Protein AF-A0A193KZN6-F1 (afdb_monomer)

Solvent-accessible surface area (backbone atoms only — not comparable to full-atom values): 6652 Å² total; per-residue (Å²): 97,66,53,65,53,47,50,48,44,73,76,63,31,66,70,51,51,50,50,50,23,65,74,68,75,42,57,58,69,81,52,48,64,76,62,58,48,80,46,82,52,98,52,44,43,60,82,51,45,66,56,88,72,44,44,78,43,85,93,48,59,80,21,39,59,48,78,40,70,53,61,87,88,51,54,43,56,41,72,67,40,40,47,51,48,51,51,51,44,49,38,48,50,26,51,58,25,18,33,42,47,39,62,62,50,51,51,54,48,51,58,54,52,62,76,74,109

pLDDT: mean 80.3, std 9.77, range [46.03, 93.06]

Mean predicted aligned error: 7.33 Å

Foldseek 3Di:
DCPLVVLCCCQANPVNQVVVCVVVVHDCLRVFGDQKDWQAAPAFVVVVDDCPQKDAAPPQDTDRTDIQGFDPVADSSDNVSSLVRSLSRQCVSQVNRRIPRSNVVSVVVVVVVVVVD

Sequence (117 aa):
MALFEGILKTTVDPGFVAEIARITDIDPVLAAQPRELHLVADRHVKDLIQSDGLEEIPDAGASAGGVFRANPALDLRDAADRQEQVDDWLRQLGLDAGLTGMENMVERYRARAQSRT

Radius of gyration: 14.73 Å; Cα contacts (8 Å, |Δi|>4): 141; chains: 1; bounding box: 39×29×34 Å

Structure (mmCIF, N/CA/C/O backbone):
data_AF-A0A193KZN6-F1
#
_entry.id   AF-A0A193KZN6-F1
#
loop_
_atom_site.group_PDB
_atom_site.id
_atom_site.type_symbol
_atom_site.label_atom_id
_atom_site.label_alt_id
_atom_site.label_comp_id
_atom_site.label_asym_id
_atom_site.label_entity_id
_atom_site.label_seq_id
_atom_site.pdbx_PDB_ins_code
_atom_site.Cartn_x
_atom_site.Cartn_y
_atom_site.Cartn_z
_atom_site.occupancy
_atom_site.B_iso_or_equiv
_atom_site.auth_seq_id
_atom_site.auth_comp_id
_atom_site.auth_asym_id
_atom_site.auth_atom_id
_atom_site.pdbx_PDB_model_num
ATOM 1 N N . MET A 1 1 ? -6.131 0.720 -14.148 1.00 52.00 1 MET A N 1
ATOM 2 C CA . MET A 1 1 ? -6.399 1.046 -12.736 1.00 52.00 1 MET A CA 1
ATOM 3 C C . MET A 1 1 ? -6.746 -0.175 -11.875 1.00 52.00 1 MET A C 1
ATOM 5 O O . MET A 1 1 ? -6.943 -0.003 -10.685 1.00 52.00 1 MET A O 1
ATOM 9 N N . ALA A 1 2 ? -6.787 -1.410 -12.399 1.00 67.19 2 ALA A N 1
ATOM 10 C CA . ALA A 1 2 ? -7.454 -2.514 -11.694 1.00 67.19 2 ALA A CA 1
ATOM 11 C C . ALA A 1 2 ? -6.748 -3.024 -10.418 1.00 67.19 2 ALA A C 1
ATOM 13 O O . ALA A 1 2 ? -7.426 -3.259 -9.424 1.00 67.19 2 ALA A O 1
ATOM 14 N N . LEU A 1 3 ? -5.416 -3.191 -10.417 1.00 70.06 3 LEU A N 1
ATOM 15 C CA . LEU A 1 3 ? -4.716 -3.787 -9.268 1.00 70.06 3 LEU A CA 1
ATOM 16 C C . LEU A 1 3 ? -4.562 -2.803 -8.101 1.00 70.06 3 LEU A C 1
ATOM 18 O O . LEU A 1 3 ? -4.944 -3.117 -6.982 1.00 70.06 3 LEU A O 1
ATOM 22 N N . PHE A 1 4 ? -4.046 -1.603 -8.372 1.00 68.38 4 PHE A N 1
ATOM 23 C CA . PHE A 1 4 ? -3.799 -0.578 -7.354 1.00 68.38 4 PHE A CA 1
ATOM 24 C C . PHE A 1 4 ? -5.089 -0.140 -6.643 1.00 68.38 4 PHE A C 1
ATOM 26 O O . PHE A 1 4 ? -5.166 -0.183 -5.417 1.00 68.38 4 PHE A O 1
ATOM 33 N N . GLU A 1 5 ? -6.138 0.197 -7.406 1.00 68.44 5 GLU A N 1
ATOM 34 C CA . GLU A 1 5 ? -7.447 0.514 -6.821 1.00 68.44 5 GLU A CA 1
ATOM 35 C C . GLU A 1 5 ? -8.073 -0.707 -6.139 1.00 68.44 5 GLU A C 1
ATOM 37 O O . GLU A 1 5 ? -8.736 -0.553 -5.121 1.00 68.44 5 GLU A O 1
ATOM 42 N N . GLY A 1 6 ? -7.860 -1.917 -6.669 1.00 70.06 6 GLY A N 1
ATOM 43 C CA . GLY A 1 6 ? -8.349 -3.160 -6.072 1.00 70.06 6 GLY A CA 1
ATOM 44 C C . GLY A 1 6 ? -7.748 -3.433 -4.693 1.00 70.06 6 GLY A C 1
ATOM 45 O O . GLY A 1 6 ? -8.491 -3.734 -3.760 1.00 70.06 6 GLY A O 1
ATOM 46 N N . ILE A 1 7 ? -6.429 -3.271 -4.546 1.00 72.69 7 ILE A N 1
ATOM 47 C CA . ILE A 1 7 ? -5.739 -3.388 -3.255 1.00 72.69 7 ILE A CA 1
ATOM 48 C C . ILE A 1 7 ? -6.313 -2.345 -2.296 1.00 72.69 7 ILE A C 1
ATOM 50 O O . ILE A 1 7 ? -6.909 -2.721 -1.296 1.00 72.69 7 ILE A O 1
ATOM 54 N N . LEU A 1 8 ? -6.272 -1.058 -2.654 1.00 68.94 8 LEU A N 1
ATOM 55 C CA . LEU A 1 8 ? -6.764 0.026 -1.793 1.00 68.94 8 LEU A CA 1
ATOM 56 C C . LEU A 1 8 ? -8.231 -0.151 -1.386 1.00 68.94 8 LEU A C 1
ATOM 58 O O . LEU A 1 8 ? -8.588 0.009 -0.219 1.00 68.94 8 LEU A O 1
ATOM 62 N N . LYS A 1 9 ? -9.093 -0.531 -2.330 1.00 71.50 9 LYS A N 1
ATOM 63 C CA . LYS A 1 9 ? -10.514 -0.741 -2.059 1.00 71.50 9 LYS A CA 1
ATOM 64 C C . LYS A 1 9 ? -10.763 -1.914 -1.115 1.00 71.50 9 LYS A C 1
ATOM 66 O O . LYS A 1 9 ? -11.700 -1.866 -0.332 1.00 71.50 9 LYS A O 1
ATOM 71 N N . THR A 1 10 ? -9.964 -2.971 -1.187 1.00 69.69 10 THR A N 1
ATOM 72 C CA . THR A 1 10 ? -10.192 -4.170 -0.367 1.00 69.69 10 THR A CA 1
ATOM 73 C C . THR A 1 10 ? -9.519 -4.105 0.997 1.00 69.69 10 THR A C 1
ATOM 75 O O . THR A 1 10 ? -9.977 -4.764 1.927 1.00 69.69 10 THR A O 1
ATOM 78 N N . THR A 1 11 ? -8.459 -3.309 1.144 1.00 70.38 11 THR A N 1
ATOM 79 C CA . THR A 1 11 ? -7.676 -3.273 2.382 1.00 70.38 11 THR A CA 1
ATOM 80 C C . THR A 1 11 ? -8.058 -2.140 3.326 1.00 70.38 11 THR A C 1
ATOM 82 O O . THR A 1 11 ? -7.825 -2.289 4.527 1.00 70.38 11 THR A O 1
ATOM 85 N N . VAL A 1 12 ? -8.589 -1.015 2.822 1.00 72.75 12 VAL A N 1
ATOM 86 C CA . VAL A 1 12 ? -8.759 0.222 3.619 1.00 72.75 12 VAL A CA 1
ATOM 87 C C . VAL A 1 12 ? -10.016 1.050 3.320 1.00 72.75 12 VAL A C 1
ATOM 89 O O . VAL A 1 12 ? -10.322 1.945 4.103 1.00 72.75 12 VAL A O 1
ATOM 92 N N . ASP A 1 13 ? -10.776 0.777 2.251 1.00 75.50 13 ASP A N 1
ATOM 93 C CA . ASP A 1 13 ? -12.014 1.527 1.970 1.00 75.50 13 ASP A CA 1
ATOM 94 C C . ASP A 1 13 ? -13.056 1.337 3.092 1.00 75.50 13 ASP A C 1
ATOM 96 O O . ASP A 1 13 ? -13.470 0.201 3.348 1.00 75.50 13 ASP A O 1
ATOM 100 N N . PRO A 1 14 ? -13.528 2.415 3.751 1.00 72.56 14 PRO A N 1
ATOM 101 C CA . PRO A 1 14 ? -14.439 2.293 4.887 1.00 72.56 14 PRO A CA 1
ATOM 102 C C . PRO A 1 14 ? -15.763 1.602 4.547 1.00 72.56 14 PRO A C 1
ATOM 104 O O . PRO A 1 14 ? -16.295 0.875 5.382 1.00 72.56 14 PRO A O 1
ATOM 107 N N . GLY A 1 15 ? -16.291 1.797 3.332 1.00 72.81 15 GLY A N 1
ATOM 108 C CA . GLY A 1 15 ? -17.533 1.165 2.889 1.00 72.81 15 GLY A CA 1
ATOM 109 C C . GLY A 1 15 ? -17.372 -0.341 2.690 1.00 72.81 15 GLY A C 1
ATOM 110 O O . GLY A 1 15 ? -18.208 -1.118 3.145 1.00 72.81 15 GLY A O 1
ATOM 111 N N . PHE A 1 16 ? -16.273 -0.765 2.067 1.00 71.12 16 PHE A N 1
ATOM 112 C CA . PHE A 1 16 ? -15.938 -2.177 1.902 1.00 71.12 16 PHE A CA 1
ATOM 113 C C . PHE A 1 16 ? -15.633 -2.857 3.241 1.00 71.12 16 PHE A C 1
ATOM 115 O O . PHE A 1 16 ? -16.176 -3.926 3.516 1.00 71.12 16 PHE A O 1
ATOM 122 N N . VAL A 1 17 ? -14.818 -2.234 4.099 1.00 72.88 17 VAL A N 1
ATOM 123 C CA . VAL A 1 17 ? -14.489 -2.775 5.428 1.00 72.88 17 VAL A CA 1
ATOM 124 C C . VAL A 1 17 ? -15.746 -2.910 6.290 1.00 72.88 17 VAL A C 1
ATOM 126 O O . VAL A 1 17 ? -15.941 -3.955 6.910 1.00 72.88 17 VAL A O 1
ATOM 129 N N . ALA A 1 18 ? -16.629 -1.904 6.292 1.00 74.81 18 ALA A N 1
ATOM 130 C CA . ALA A 1 18 ? -17.894 -1.963 7.023 1.00 74.81 18 ALA A CA 1
ATOM 131 C C . ALA A 1 18 ? -18.819 -3.072 6.502 1.00 74.81 18 ALA A C 1
ATOM 133 O O . ALA A 1 18 ? -19.467 -3.760 7.290 1.00 74.81 18 ALA A O 1
ATOM 134 N N . GLU A 1 19 ? -18.868 -3.281 5.187 1.00 73.12 19 GLU A N 1
ATOM 135 C CA . GLU A 1 19 ? -19.716 -4.313 4.595 1.00 73.12 19 GLU A CA 1
ATOM 136 C C . GLU A 1 19 ? -19.190 -5.728 4.874 1.00 73.12 19 GLU A C 1
ATOM 138 O O . GLU A 1 19 ? -19.972 -6.618 5.210 1.00 73.12 19 GLU A O 1
ATOM 143 N N . ILE A 1 20 ? -17.870 -5.939 4.816 1.00 69.50 20 ILE A N 1
ATOM 144 C CA . ILE A 1 20 ? -17.258 -7.207 5.231 1.00 69.50 20 ILE A CA 1
ATOM 145 C C . ILE A 1 20 ? -17.525 -7.460 6.713 1.00 69.50 20 ILE A C 1
ATOM 147 O O . ILE A 1 20 ? -17.992 -8.545 7.043 1.00 69.50 20 ILE A O 1
ATOM 151 N N . ALA A 1 21 ? -17.319 -6.465 7.579 1.00 72.88 21 ALA A N 1
ATOM 152 C CA . ALA A 1 21 ? -17.611 -6.565 9.008 1.00 72.88 21 ALA A CA 1
ATOM 153 C C . ALA A 1 21 ? -19.064 -6.954 9.292 1.00 72.88 21 ALA A C 1
ATOM 155 O O . ALA A 1 21 ? -19.335 -7.816 10.123 1.00 72.88 21 ALA A O 1
ATOM 156 N N . ARG A 1 22 ? -20.008 -6.354 8.559 1.00 79.56 22 ARG A N 1
ATOM 157 C CA . ARG A 1 22 ? -21.437 -6.663 8.659 1.00 79.56 22 ARG A CA 1
ATOM 158 C C . ARG A 1 22 ? -21.744 -8.103 8.249 1.00 79.5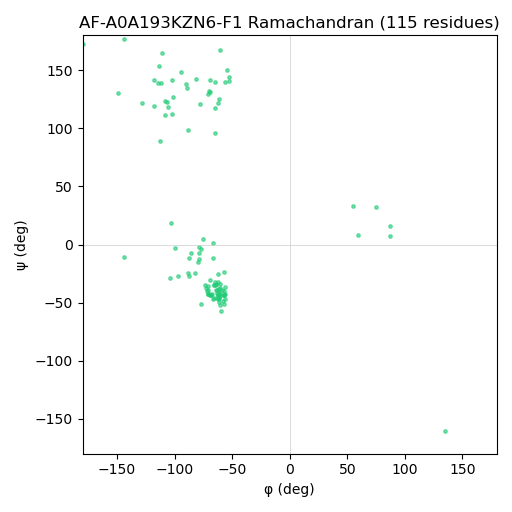6 22 ARG A C 1
ATOM 160 O O . ARG A 1 22 ? -22.588 -8.741 8.869 1.00 79.56 22 ARG A O 1
ATOM 167 N N . ILE A 1 23 ? -21.114 -8.599 7.183 1.00 73.00 23 ILE A N 1
ATOM 168 C CA . ILE A 1 23 ? -21.336 -9.961 6.674 1.00 73.00 23 ILE A CA 1
ATOM 169 C C . ILE A 1 23 ? -20.695 -11.005 7.592 1.00 73.00 23 ILE A C 1
ATOM 171 O O . ILE A 1 23 ? -21.259 -12.083 7.775 1.00 73.00 23 ILE A O 1
ATOM 175 N N . THR A 1 24 ? -19.521 -10.708 8.146 1.00 73.81 24 THR A N 1
ATOM 176 C CA . THR A 1 24 ? -18.776 -11.634 9.005 1.00 73.81 24 THR A CA 1
ATOM 177 C C . THR A 1 24 ? -19.169 -11.546 10.478 1.00 73.81 24 THR A C 1
ATOM 179 O O . THR A 1 24 ? -18.784 -12.434 11.231 1.00 73.81 24 THR A O 1
ATOM 182 N N . ASP A 1 25 ? -19.941 -10.526 10.873 1.00 75.44 25 ASP A N 1
ATOM 183 C CA . ASP A 1 25 ? -20.262 -10.177 12.268 1.00 75.44 25 ASP A CA 1
ATOM 184 C C . ASP A 1 25 ? -19.000 -9.970 13.130 1.00 75.44 25 ASP A C 1
ATOM 186 O O . ASP A 1 25 ? -18.948 -10.293 14.316 1.00 75.44 25 ASP A O 1
ATOM 190 N N . ILE A 1 26 ? -17.935 -9.457 12.504 1.00 72.88 26 ILE A N 1
ATOM 191 C CA . ILE A 1 26 ? -16.646 -9.187 13.143 1.00 72.88 26 ILE A CA 1
ATOM 192 C C . ILE A 1 26 ? -16.368 -7.690 13.067 1.00 72.88 26 ILE A C 1
ATOM 194 O O . ILE A 1 26 ? -16.220 -7.130 11.982 1.00 72.88 26 ILE A O 1
ATOM 198 N N . ASP A 1 27 ? -16.234 -7.053 14.230 1.00 69.19 27 ASP A N 1
ATOM 199 C CA . ASP A 1 27 ? -15.776 -5.667 14.324 1.00 69.19 27 ASP A CA 1
ATOM 200 C C . ASP A 1 27 ? -14.340 -5.551 13.755 1.00 69.19 27 ASP A C 1
ATOM 202 O O . ASP A 1 27 ? -13.443 -6.266 14.216 1.00 69.19 27 ASP A O 1
ATOM 206 N N . PRO A 1 28 ? -14.071 -4.658 12.781 1.00 62.78 28 PRO A N 1
ATOM 207 C CA . PRO A 1 28 ? -12.728 -4.406 12.251 1.00 62.78 28 PRO A CA 1
ATOM 208 C C . PRO A 1 28 ? -11.704 -3.991 13.313 1.00 62.78 28 PRO A C 1
ATOM 210 O O . PRO A 1 28 ? -10.505 -4.177 13.122 1.00 62.78 28 PRO A O 1
ATOM 213 N N . VAL A 1 29 ? -12.149 -3.441 14.446 1.00 66.25 29 VAL A N 1
ATOM 214 C CA . VAL A 1 29 ? -11.290 -3.156 15.606 1.00 66.25 29 VAL A CA 1
ATOM 215 C C . VAL A 1 29 ? -10.819 -4.454 16.276 1.00 66.25 29 VAL A C 1
ATOM 217 O O . VAL A 1 29 ? -9.716 -4.516 16.827 1.00 66.25 29 VAL A O 1
ATOM 220 N N . LEU A 1 30 ? -11.632 -5.511 16.214 1.00 64.56 30 LEU A N 1
ATOM 221 C CA . LEU A 1 30 ? -11.334 -6.835 16.764 1.00 64.56 30 LEU A CA 1
ATOM 222 C C . LEU A 1 30 ? -10.571 -7.727 15.772 1.00 64.56 30 LEU A C 1
ATOM 224 O O . LEU A 1 30 ? -9.795 -8.580 16.207 1.00 64.56 30 LEU A O 1
ATOM 228 N N . ALA A 1 31 ? -10.729 -7.507 14.463 1.00 64.81 31 ALA A N 1
ATOM 229 C CA . ALA A 1 31 ? -9.957 -8.166 13.408 1.00 64.81 3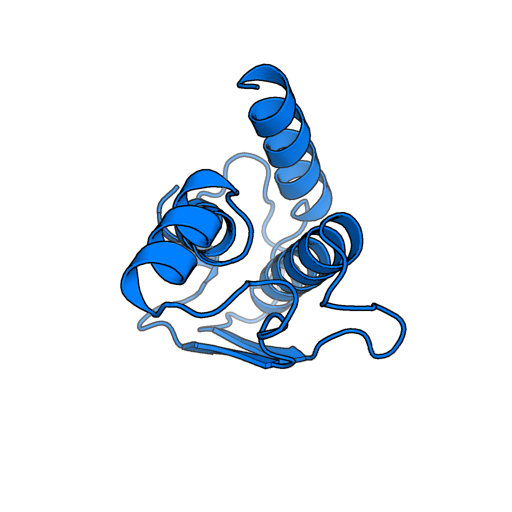1 ALA A CA 1
ATOM 230 C C . ALA A 1 31 ? -9.046 -7.175 12.678 1.00 64.81 31 ALA A C 1
ATOM 232 O O . ALA A 1 31 ? -9.405 -6.595 11.655 1.00 64.81 31 ALA A O 1
ATOM 233 N N . ALA A 1 32 ? -7.836 -7.023 13.217 1.00 68.06 32 ALA A N 1
ATOM 234 C CA . ALA A 1 32 ? -6.787 -6.217 12.610 1.00 68.06 32 ALA A CA 1
ATOM 235 C C . ALA A 1 32 ? -6.503 -6.643 11.158 1.00 68.06 32 ALA A C 1
ATOM 237 O O . ALA A 1 32 ? -6.617 -7.820 10.801 1.00 68.06 32 ALA A O 1
ATOM 238 N N . GLN A 1 33 ? -6.067 -5.681 10.341 1.00 73.19 33 GLN A N 1
ATOM 239 C CA . GLN A 1 33 ? -5.550 -5.953 8.999 1.00 73.19 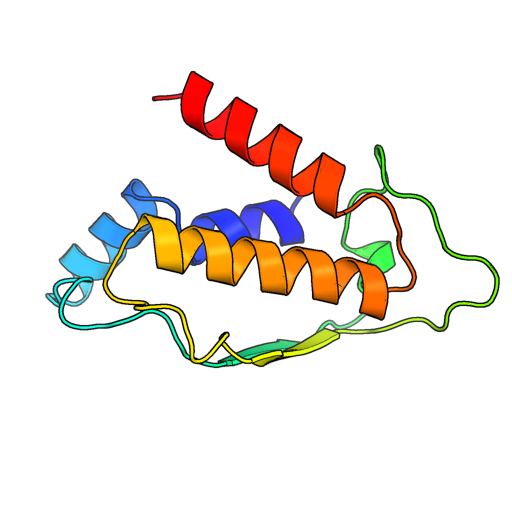33 GLN A CA 1
ATOM 240 C C . GLN A 1 33 ? -4.444 -7.030 9.065 1.00 73.19 33 GLN A C 1
ATOM 242 O O . GLN A 1 33 ? -3.690 -7.071 10.046 1.00 73.19 33 GLN A O 1
ATOM 247 N N . PRO A 1 34 ? -4.330 -7.923 8.063 1.00 77.81 34 PRO A N 1
ATOM 248 C CA . PRO A 1 34 ? -3.278 -8.933 8.041 1.00 77.81 34 PRO A CA 1
ATOM 249 C C . PRO A 1 34 ? -1.890 -8.308 8.209 1.00 77.81 34 PRO A C 1
ATOM 251 O O . PRO A 1 34 ? -1.587 -7.269 7.633 1.00 77.81 34 PRO A O 1
ATOM 254 N N . ARG A 1 35 ? -1.014 -8.975 8.971 1.00 85.69 35 ARG A N 1
ATOM 255 C CA . ARG A 1 35 ? 0.379 -8.524 9.156 1.00 85.69 35 ARG A CA 1
ATOM 256 C C . ARG A 1 35 ? 1.273 -8.830 7.956 1.00 85.69 35 ARG A C 1
ATOM 258 O O . ARG A 1 35 ? 2.453 -8.497 7.976 1.00 85.69 35 ARG A O 1
ATOM 265 N N . GLU A 1 36 ? 0.747 -9.518 6.952 1.00 86.56 36 GLU A N 1
ATOM 266 C CA . GLU A 1 36 ? 1.491 -9.901 5.764 1.00 86.56 36 GLU A CA 1
ATOM 267 C C . GLU A 1 36 ? 0.540 -9.963 4.565 1.00 86.56 36 GLU A C 1
ATOM 269 O O . GLU A 1 36 ? -0.524 -10.581 4.645 1.00 86.56 36 GLU A O 1
ATOM 274 N N . LEU A 1 37 ? 0.922 -9.326 3.461 1.00 86.50 37 LEU A N 1
ATOM 275 C CA . LEU A 1 37 ? 0.242 -9.410 2.174 1.00 86.50 37 LEU A CA 1
ATOM 276 C C . LEU A 1 37 ? 1.089 -10.254 1.227 1.00 86.50 37 LEU A C 1
ATOM 278 O O . LEU A 1 37 ? 2.246 -9.936 0.960 1.00 86.50 37 LEU A O 1
ATOM 282 N N . HIS A 1 38 ? 0.498 -11.322 0.700 1.00 88.62 38 HIS A N 1
ATOM 283 C CA . HIS A 1 38 ? 1.101 -12.149 -0.342 1.00 88.62 38 HIS A CA 1
ATOM 284 C C . HIS A 1 38 ? 0.449 -11.781 -1.662 1.00 88.62 38 HIS A C 1
ATOM 286 O O . HIS A 1 38 ? -0.735 -12.047 -1.866 1.00 88.62 38 HIS A O 1
ATOM 292 N N . LEU A 1 39 ? 1.218 -11.168 -2.553 1.00 85.25 39 LEU A N 1
ATOM 293 C CA . LEU A 1 39 ? 0.763 -10.838 -3.893 1.00 85.25 39 LEU A CA 1
ATOM 294 C C . LEU A 1 39 ? 1.469 -11.751 -4.885 1.00 85.25 39 LEU A C 1
ATOM 296 O O . LEU A 1 39 ? 2.695 -11.781 -4.942 1.00 85.25 39 LEU A O 1
ATOM 300 N N . VAL A 1 40 ? 0.683 -12.477 -5.673 1.00 86.31 40 VAL A N 1
ATOM 301 C CA . VAL A 1 40 ? 1.171 -13.337 -6.750 1.00 86.31 40 VAL A CA 1
ATOM 302 C C . VAL A 1 40 ? 0.398 -12.980 -8.009 1.00 86.31 40 VAL A C 1
ATOM 304 O O . VAL A 1 40 ? -0.831 -13.050 -8.023 1.00 86.31 40 VAL A O 1
ATOM 307 N N . ALA A 1 41 ? 1.118 -12.581 -9.049 1.00 84.31 41 ALA A N 1
ATOM 308 C CA . ALA A 1 41 ? 0.570 -12.238 -10.348 1.00 84.31 41 ALA A CA 1
ATOM 309 C C . ALA A 1 41 ? 1.023 -13.226 -11.431 1.00 84.31 41 ALA A C 1
ATOM 311 O O . ALA A 1 41 ? 2.085 -13.839 -11.344 1.00 84.31 41 ALA A O 1
ATOM 312 N N . ASP A 1 42 ? 0.207 -13.362 -12.474 1.00 85.06 42 ASP A N 1
ATOM 313 C CA . ASP A 1 42 ? 0.478 -14.184 -13.660 1.00 85.06 42 ASP A CA 1
ATOM 314 C C . ASP A 1 42 ? 1.433 -13.508 -14.661 1.00 85.06 42 ASP A C 1
ATOM 316 O O . ASP A 1 42 ? 1.942 -14.152 -15.578 1.00 85.06 42 ASP A O 1
ATOM 320 N N . ARG A 1 43 ? 1.683 -12.209 -14.477 1.00 85.69 43 ARG A N 1
ATOM 321 C CA . ARG A 1 43 ? 2.599 -11.381 -15.263 1.00 85.69 43 ARG A CA 1
ATOM 322 C C . ARG A 1 43 ? 3.299 -10.354 -14.380 1.00 85.69 43 ARG A C 1
ATOM 324 O O . ARG A 1 43 ? 3.012 -10.253 -13.187 1.00 85.69 43 ARG A O 1
ATOM 331 N N . HIS A 1 44 ? 4.213 -9.580 -14.959 1.00 87.94 44 HIS A N 1
ATOM 332 C CA . HIS A 1 44 ? 4.943 -8.585 -14.190 1.00 87.94 44 HIS A CA 1
ATOM 333 C C . HIS A 1 44 ? 4.010 -7.495 -13.658 1.00 87.94 44 HIS A C 1
ATOM 335 O O . HIS A 1 44 ? 3.110 -7.015 -14.345 1.00 87.94 44 HIS A O 1
ATOM 341 N N . VAL A 1 45 ? 4.248 -7.083 -12.416 1.00 85.38 45 VAL A N 1
ATOM 342 C CA . VAL A 1 45 ? 3.480 -6.052 -11.715 1.00 85.38 45 VAL A CA 1
ATOM 343 C C . VAL A 1 45 ? 3.474 -4.744 -12.505 1.00 85.38 45 VAL A C 1
ATOM 345 O O . VAL A 1 45 ? 2.435 -4.091 -12.588 1.00 85.38 45 VAL A O 1
ATOM 348 N N . LYS A 1 46 ? 4.581 -4.397 -13.171 1.00 84.19 46 LYS A N 1
ATOM 349 C CA . LYS A 1 46 ? 4.639 -3.213 -14.038 1.00 84.19 46 LYS A CA 1
ATOM 350 C C . LYS A 1 46 ? 3.680 -3.258 -15.233 1.00 84.19 46 LYS A C 1
ATOM 352 O O . LYS A 1 46 ? 3.214 -2.213 -15.662 1.00 84.19 46 LYS A O 1
ATOM 357 N N . ASP A 1 47 ? 3.292 -4.452 -15.685 1.00 84.19 47 ASP A N 1
ATOM 358 C CA . ASP A 1 47 ? 2.292 -4.648 -16.748 1.00 84.19 47 ASP A CA 1
ATOM 359 C C . ASP A 1 47 ? 0.845 -4.648 -16.204 1.00 84.19 47 ASP A C 1
ATOM 361 O O . ASP A 1 47 ? -0.133 -4.748 -16.955 1.00 84.19 47 ASP A O 1
ATOM 365 N N . LEU A 1 48 ? 0.681 -4.624 -14.878 1.00 81.25 48 LEU A N 1
ATOM 366 C CA . LEU A 1 48 ? -0.611 -4.627 -14.178 1.00 81.25 48 LEU A CA 1
ATOM 367 C C . LEU A 1 48 ? -0.983 -3.249 -13.636 1.00 81.25 48 LEU A C 1
ATOM 369 O O . LEU A 1 48 ? -2.171 -2.928 -13.497 1.00 81.25 48 LEU A O 1
ATOM 373 N N . ILE A 1 49 ? 0.023 -2.439 -13.324 1.00 77.06 49 ILE A N 1
ATOM 374 C CA . ILE A 1 49 ? -0.139 -1.069 -12.864 1.00 77.06 49 ILE A CA 1
ATOM 375 C C . ILE A 1 49 ? -0.161 -0.155 -14.094 1.00 77.06 49 ILE A C 1
ATOM 377 O O . ILE A 1 49 ? 0.627 -0.311 -15.018 1.00 77.06 49 ILE A O 1
ATOM 381 N N . GLN A 1 50 ? -1.103 0.789 -14.140 1.00 70.75 50 GLN A N 1
ATOM 382 C CA . GLN A 1 50 ? -1.069 1.807 -15.190 1.00 70.75 50 GLN A CA 1
ATOM 383 C C . GLN A 1 50 ? 0.101 2.752 -14.926 1.00 70.75 50 GLN A C 1
ATOM 385 O O . GLN A 1 50 ? 0.223 3.276 -13.824 1.00 70.75 50 GLN A O 1
ATOM 390 N N . SER A 1 51 ? 0.925 2.975 -15.943 1.00 64.25 51 SER A N 1
ATOM 391 C CA . SER A 1 51 ? 2.172 3.737 -15.868 1.00 64.25 51 SER A CA 1
ATOM 392 C C . SER A 1 51 ? 1.996 5.262 -15.797 1.00 64.25 51 SER A C 1
ATOM 394 O O . SER A 1 51 ? 2.987 5.984 -15.788 1.00 64.25 51 SER A O 1
ATOM 396 N N . ASP A 1 52 ? 0.769 5.790 -15.710 1.00 74.12 52 ASP A N 1
ATOM 397 C CA . ASP A 1 52 ? 0.517 7.239 -15.670 1.00 74.12 52 ASP A CA 1
ATOM 398 C C . ASP A 1 52 ? 1.102 7.900 -14.400 1.00 74.12 52 ASP A C 1
ATOM 400 O O . ASP A 1 52 ? 0.489 7.972 -13.326 1.00 74.12 52 ASP A O 1
ATOM 404 N N . GLY A 1 53 ? 2.308 8.450 -14.547 1.00 77.50 53 GLY A N 1
ATOM 405 C CA . GLY A 1 53 ? 3.090 9.049 -13.465 1.00 77.50 53 GLY A CA 1
ATOM 406 C C . GLY A 1 53 ? 3.965 8.058 -12.693 1.00 77.50 53 GLY A C 1
ATOM 407 O O . GLY A 1 53 ? 4.407 8.407 -11.601 1.00 77.50 53 GLY A O 1
ATOM 408 N N . LEU A 1 54 ? 4.196 6.860 -13.242 1.00 86.69 54 LEU A N 1
ATOM 409 C CA . LEU A 1 54 ? 5.247 5.939 -12.811 1.00 86.69 54 LEU A CA 1
ATOM 410 C C . LEU A 1 54 ? 6.305 5.837 -13.906 1.00 86.69 54 LEU A C 1
ATOM 412 O O . LEU A 1 54 ? 5.975 5.752 -15.088 1.00 86.69 54 LEU A O 1
ATOM 416 N N . GLU A 1 55 ? 7.569 5.812 -13.509 1.00 88.75 55 GLU A N 1
ATOM 417 C CA . GLU A 1 55 ? 8.689 5.678 -14.440 1.00 88.75 55 GLU A CA 1
ATOM 418 C C . GLU A 1 55 ? 9.409 4.355 -14.194 1.00 88.75 55 GLU A C 1
ATOM 420 O O . GLU A 1 55 ? 9.605 3.949 -13.048 1.00 88.75 55 GLU A O 1
ATOM 425 N N . GLU A 1 56 ? 9.797 3.673 -15.271 1.00 89.44 56 GLU A N 1
ATOM 426 C CA . GLU A 1 56 ? 10.625 2.474 -15.159 1.00 89.44 56 GLU A CA 1
ATOM 427 C C . GLU A 1 56 ? 12.040 2.856 -14.724 1.00 89.44 56 GLU A C 1
ATOM 429 O O . GLU A 1 56 ? 12.669 3.754 -15.288 1.00 89.44 56 GLU A O 1
ATOM 434 N N . ILE A 1 57 ? 12.553 2.141 -13.728 1.00 88.19 57 ILE A N 1
ATOM 435 C CA . ILE A 1 57 ? 13.943 2.231 -13.304 1.00 88.19 57 ILE A CA 1
ATOM 436 C C . ILE A 1 57 ? 14.779 1.428 -14.314 1.00 88.19 57 ILE A C 1
ATOM 438 O O . ILE A 1 57 ? 14.540 0.227 -14.476 1.00 88.19 57 ILE A O 1
ATOM 442 N N . PRO A 1 58 ? 15.757 2.047 -15.005 1.00 84.94 58 PRO A N 1
ATOM 443 C CA . PRO A 1 58 ? 16.603 1.337 -15.959 1.00 84.94 58 PRO A CA 1
ATOM 444 C C . PRO A 1 58 ? 17.311 0.150 -15.306 1.00 84.94 58 PRO A C 1
ATOM 446 O O . PRO A 1 58 ? 17.763 0.244 -14.167 1.00 84.94 58 PRO A O 1
ATOM 449 N N . ASP A 1 59 ? 17.392 -0.964 -16.034 1.00 84.00 59 ASP A N 1
ATOM 450 C CA . ASP A 1 59 ? 18.009 -2.221 -15.588 1.00 84.00 59 ASP 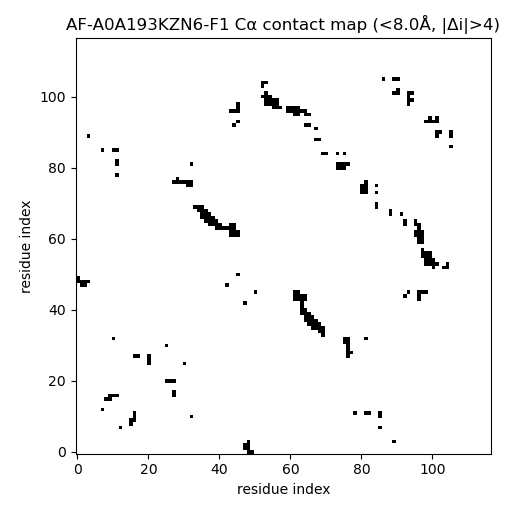A CA 1
ATOM 451 C C . ASP A 1 59 ? 17.388 -2.847 -14.324 1.00 84.00 59 ASP A C 1
ATOM 453 O O . ASP A 1 59 ? 17.894 -3.852 -13.815 1.00 84.00 59 ASP A O 1
ATOM 457 N N . ALA A 1 60 ? 16.266 -2.313 -13.829 1.00 81.06 60 ALA A N 1
ATOM 458 C CA . ALA A 1 60 ? 15.517 -2.968 -12.775 1.00 81.06 60 ALA A CA 1
ATOM 459 C C . ALA A 1 60 ? 14.875 -4.249 -13.320 1.00 81.06 60 ALA A C 1
ATOM 461 O O . ALA A 1 60 ? 14.252 -4.273 -14.386 1.00 81.06 60 ALA A O 1
ATOM 462 N N . GLY A 1 61 ? 15.055 -5.342 -12.578 1.00 75.12 61 GLY A N 1
ATOM 463 C CA . GLY A 1 61 ? 14.409 -6.611 -12.881 1.00 75.12 61 GLY A CA 1
ATOM 464 C C . GLY A 1 61 ? 12.885 -6.492 -12.849 1.00 75.12 61 GLY A C 1
ATOM 465 O O . GLY A 1 61 ? 12.316 -5.521 -12.359 1.00 75.12 61 GLY A O 1
ATOM 466 N N . ALA A 1 62 ? 12.209 -7.510 -13.367 1.00 79.50 62 ALA A N 1
ATOM 467 C CA . ALA A 1 62 ? 10.758 -7.539 -13.390 1.00 79.50 62 ALA A CA 1
ATOM 468 C C . ALA A 1 62 ? 10.222 -8.437 -12.263 1.00 79.50 62 ALA A C 1
ATOM 470 O O . ALA A 1 62 ? 10.600 -9.605 -12.164 1.00 79.50 62 ALA A O 1
ATOM 471 N N . SER A 1 63 ? 9.319 -7.910 -11.433 1.00 85.38 63 SER A N 1
ATOM 472 C CA . SER A 1 63 ? 8.660 -8.666 -10.360 1.00 85.38 63 SER A CA 1
ATOM 473 C C . SER A 1 63 ? 7.239 -9.073 -10.743 1.00 85.38 63 SER A C 1
ATOM 475 O O . SER A 1 63 ? 6.519 -8.303 -11.373 1.00 85.38 63 SER A O 1
ATOM 477 N N . ALA A 1 64 ? 6.830 -10.284 -10.357 1.00 85.06 64 ALA A N 1
ATOM 478 C CA . ALA A 1 6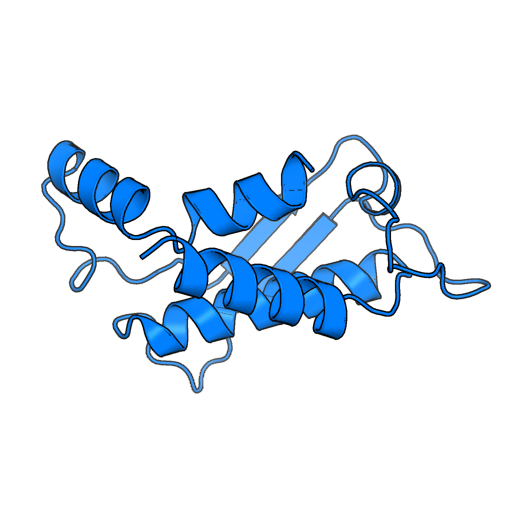4 ? 5.459 -10.792 -10.467 1.00 85.06 64 ALA A CA 1
ATOM 479 C C . ALA A 1 64 ? 4.719 -10.783 -9.111 1.00 85.06 64 ALA A C 1
ATOM 481 O O . ALA A 1 64 ? 3.731 -11.491 -8.930 1.00 85.06 64 ALA A O 1
ATOM 482 N N . GLY A 1 65 ? 5.204 -10.006 -8.139 1.00 86.06 65 GLY A N 1
ATOM 483 C CA . GLY A 1 65 ? 4.591 -9.864 -6.823 1.00 86.06 65 GLY A CA 1
ATOM 484 C C . GLY A 1 65 ? 5.600 -9.940 -5.683 1.00 86.06 65 GLY A C 1
ATOM 485 O O . GLY A 1 65 ? 6.795 -9.730 -5.873 1.00 86.06 65 GLY A O 1
ATOM 486 N N . GLY A 1 66 ? 5.122 -10.219 -4.478 1.00 89.31 66 GLY A N 1
ATOM 487 C CA . GLY A 1 66 ? 5.969 -10.188 -3.296 1.00 89.31 66 GLY A CA 1
ATOM 488 C C . GLY A 1 66 ? 5.237 -10.541 -2.013 1.00 89.31 66 GLY A C 1
ATOM 489 O O . GLY A 1 66 ? 4.014 -10.697 -1.982 1.00 89.31 66 GLY A O 1
ATOM 490 N N . VAL A 1 67 ? 6.027 -10.669 -0.951 1.00 90.56 67 VAL A N 1
ATOM 491 C CA . VAL A 1 67 ? 5.542 -10.810 0.419 1.00 90.56 67 VAL A CA 1
ATOM 492 C C . VAL A 1 67 ? 5.841 -9.506 1.141 1.00 90.56 67 VAL A C 1
ATOM 494 O O . VAL A 1 67 ? 7.002 -9.178 1.389 1.00 90.56 67 VAL A O 1
ATOM 497 N N . PHE A 1 68 ? 4.791 -8.766 1.473 1.00 90.62 68 PHE A N 1
ATOM 498 C CA . PHE A 1 68 ? 4.887 -7.461 2.109 1.00 90.62 68 PHE A CA 1
ATOM 499 C C . PHE A 1 68 ? 4.507 -7.593 3.572 1.00 90.62 68 PHE A C 1
ATOM 501 O O . PHE A 1 68 ? 3.394 -7.999 3.904 1.00 90.62 68 PHE A O 1
ATOM 508 N N . ARG A 1 69 ? 5.448 -7.287 4.461 1.00 90.94 69 ARG A N 1
ATOM 509 C CA . ARG A 1 69 ? 5.251 -7.423 5.905 1.00 90.94 69 ARG A CA 1
ATOM 510 C C . ARG A 1 69 ? 4.787 -6.120 6.508 1.00 90.94 69 ARG A C 1
ATOM 512 O O . ARG A 1 69 ? 5.147 -5.045 6.038 1.00 90.94 69 ARG A O 1
ATOM 519 N N . ALA A 1 70 ? 3.988 -6.233 7.554 1.00 89.19 70 ALA A N 1
ATOM 520 C CA . ALA A 1 70 ? 3.558 -5.077 8.297 1.00 89.19 70 ALA A CA 1
ATOM 521 C C . ALA A 1 70 ? 4.722 -4.448 9.065 1.00 89.19 70 ALA A C 1
ATOM 523 O O . ALA A 1 70 ? 5.562 -5.156 9.631 1.00 89.19 70 ALA A O 1
ATOM 524 N N . ASN A 1 71 ? 4.738 -3.121 9.113 1.00 90.25 71 ASN A N 1
ATOM 525 C CA . ASN A 1 71 ? 5.621 -2.369 9.976 1.00 90.25 71 ASN A CA 1
ATOM 526 C C . ASN A 1 71 ? 5.226 -2.669 11.435 1.00 90.25 71 ASN A C 1
ATOM 528 O O . ASN A 1 71 ? 4.098 -2.383 11.842 1.00 90.25 71 ASN A O 1
ATOM 532 N N . PRO A 1 72 ? 6.120 -3.263 12.247 1.00 88.44 72 PRO A N 1
ATOM 533 C CA . PRO A 1 72 ? 5.787 -3.652 13.613 1.00 88.44 72 PRO A CA 1
ATOM 534 C C . PRO A 1 72 ? 5.511 -2.459 14.538 1.00 88.44 72 PRO A C 1
ATOM 536 O O . PRO A 1 72 ? 5.032 -2.685 15.648 1.00 88.44 72 PRO A O 1
ATOM 539 N N . ALA A 1 73 ? 5.821 -1.230 14.111 1.00 93.06 73 ALA A N 1
ATOM 540 C CA . ALA A 1 73 ? 5.533 -0.007 14.852 1.00 93.06 73 ALA A CA 1
ATOM 541 C C . ALA A 1 73 ? 4.077 0.479 14.716 1.00 93.06 73 ALA A C 1
ATOM 543 O O . ALA A 1 73 ? 3.669 1.315 15.515 1.00 93.06 73 ALA A O 1
ATOM 544 N N . LEU A 1 74 ? 3.312 -0.033 13.744 1.00 90.12 74 LEU A N 1
ATOM 545 C CA . LEU A 1 74 ? 1.933 0.388 13.480 1.00 90.12 74 LEU A CA 1
ATOM 546 C C . LEU A 1 74 ? 0.922 -0.445 14.282 1.00 90.12 74 LEU A C 1
ATOM 548 O O . LEU A 1 74 ? 1.029 -1.678 14.355 1.00 90.12 74 LEU A O 1
ATOM 552 N N . ASP A 1 75 ? -0.097 0.210 14.840 1.00 88.88 75 ASP A N 1
ATOM 553 C CA . ASP A 1 75 ? -1.270 -0.453 15.406 1.00 88.88 75 ASP A CA 1
ATOM 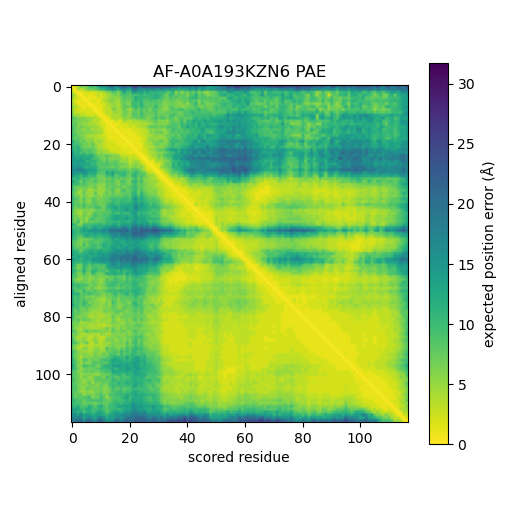554 C C . ASP A 1 75 ? -2.331 -0.651 14.321 1.00 88.88 75 ASP A C 1
ATOM 556 O O . ASP A 1 75 ? -3.151 0.213 14.036 1.00 88.88 75 ASP A O 1
ATOM 560 N N . LEU A 1 76 ? -2.38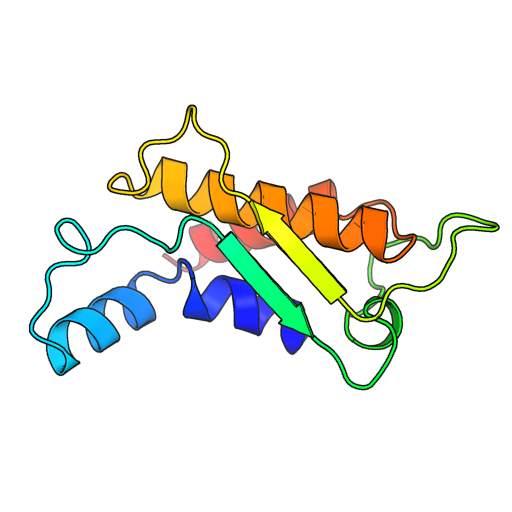1 -1.852 13.746 1.00 85.00 76 LEU A N 1
ATOM 561 C CA . LEU A 1 76 ? -3.333 -2.187 12.679 1.00 85.00 76 LEU A CA 1
ATOM 562 C C . LEU A 1 76 ? -4.813 -2.203 13.127 1.00 85.00 76 LEU A C 1
ATOM 564 O O . LEU A 1 76 ? -5.704 -2.503 12.321 1.00 85.00 76 LEU A O 1
ATOM 568 N N . ARG A 1 77 ? -5.107 -1.889 14.394 1.00 80.38 77 ARG A N 1
ATOM 569 C CA . ARG A 1 77 ? -6.464 -1.579 14.870 1.00 80.38 77 ARG A CA 1
ATOM 570 C C . ARG A 1 77 ? -6.866 -0.130 14.602 1.00 80.38 77 ARG A C 1
ATOM 572 O O . ARG A 1 77 ? -8.062 0.133 14.461 1.00 80.38 77 ARG A O 1
ATOM 579 N N . ASP A 1 78 ? -5.910 0.781 14.467 1.00 84.50 78 ASP A N 1
ATOM 580 C CA . ASP A 1 78 ? -6.157 2.167 14.089 1.00 84.50 78 ASP A CA 1
ATOM 581 C C . ASP A 1 78 ? -6.334 2.316 12.567 1.00 84.50 78 ASP A C 1
ATOM 583 O O . ASP A 1 78 ? -5.722 1.616 11.758 1.00 84.50 78 ASP A O 1
ATOM 587 N N . ALA A 1 79 ? -7.244 3.200 12.158 1.00 81.06 79 ALA A N 1
ATOM 588 C CA . ALA A 1 79 ? -7.571 3.381 10.747 1.00 81.06 79 ALA A CA 1
ATOM 589 C C . ALA A 1 79 ? -6.474 4.119 9.967 1.00 81.06 79 ALA A C 1
ATOM 591 O O . ALA A 1 79 ? -6.257 3.805 8.794 1.00 81.06 79 ALA A O 1
ATOM 592 N N . ALA A 1 80 ? -5.794 5.080 10.594 1.00 85.81 80 ALA A N 1
ATOM 593 C CA . ALA A 1 80 ? -4.696 5.805 9.974 1.00 85.81 80 ALA A CA 1
ATOM 594 C C . ALA A 1 80 ? -3.472 4.895 9.818 1.00 85.81 80 ALA A C 1
ATOM 596 O O . ALA A 1 80 ? -2.909 4.841 8.724 1.00 85.81 80 ALA A O 1
ATOM 597 N N . ASP A 1 81 ? -3.154 4.101 10.841 1.00 89.00 81 ASP A N 1
ATOM 598 C CA . ASP A 1 81 ? -2.056 3.128 10.811 1.00 89.00 81 ASP A CA 1
ATOM 599 C C . ASP A 1 81 ? -2.296 2.018 9.772 1.00 89.00 81 ASP A C 1
ATOM 601 O O . ASP A 1 81 ? -1.382 1.642 9.039 1.00 89.00 81 ASP A O 1
ATOM 605 N N . ARG A 1 82 ? -3.537 1.528 9.608 1.00 86.12 82 ARG A N 1
ATOM 606 C CA . ARG A 1 82 ? -3.881 0.605 8.502 1.00 86.12 82 ARG A CA 1
ATOM 607 C C . ARG A 1 82 ? -3.672 1.226 7.125 1.00 86.12 82 ARG A C 1
ATOM 609 O O . ARG A 1 82 ? -3.285 0.531 6.185 1.00 86.12 82 ARG A O 1
ATOM 616 N N . GLN A 1 83 ? -3.982 2.511 6.976 1.00 86.94 83 GLN A N 1
ATOM 617 C CA . GLN A 1 83 ? -3.769 3.206 5.713 1.00 86.94 83 GLN A CA 1
ATOM 618 C C . GLN A 1 83 ? -2.275 3.413 5.449 1.00 86.94 83 GLN A C 1
ATOM 620 O O . GLN A 1 83 ? -1.828 3.193 4.328 1.00 86.94 83 GLN A O 1
ATOM 625 N N . GLU A 1 84 ? -1.497 3.792 6.464 1.00 90.69 84 GLU A N 1
ATOM 626 C CA . GLU A 1 84 ? -0.037 3.884 6.369 1.00 90.69 84 GLU A CA 1
ATOM 627 C C . GLU A 1 84 ? 0.586 2.542 5.974 1.00 90.69 84 GLU A C 1
ATOM 629 O O . GLU A 1 84 ? 1.391 2.486 5.047 1.00 90.69 84 GLU A O 1
ATOM 634 N N . GLN A 1 85 ? 0.118 1.445 6.571 1.00 91.44 85 GLN A N 1
ATOM 635 C CA . GLN A 1 85 ? 0.577 0.106 6.229 1.00 91.44 85 GLN A CA 1
ATOM 636 C C . GLN A 1 85 ? 0.381 -0.240 4.746 1.00 91.44 85 GLN A C 1
ATOM 638 O O . GLN A 1 85 ? 1.254 -0.841 4.114 1.00 91.44 85 GLN A O 1
ATOM 643 N N . VAL A 1 86 ? -0.778 0.108 4.187 1.00 88.94 86 VAL A N 1
ATOM 644 C CA . VAL A 1 86 ? -1.086 -0.163 2.778 1.00 88.94 86 VAL A CA 1
ATOM 645 C C . VAL A 1 86 ? -0.262 0.722 1.860 1.00 88.94 86 VAL A C 1
ATOM 647 O O . VAL A 1 86 ? 0.227 0.243 0.840 1.00 88.94 86 VAL A O 1
ATOM 650 N N . ASP A 1 87 ? -0.060 1.982 2.225 1.00 90.44 87 ASP A N 1
ATOM 651 C CA . ASP A 1 87 ? 0.801 2.883 1.469 1.00 90.44 87 ASP A CA 1
ATOM 652 C C . ASP A 1 87 ? 2.240 2.356 1.400 1.00 90.44 87 ASP A C 1
ATOM 654 O O . ASP A 1 87 ? 2.837 2.354 0.324 1.00 90.44 87 ASP A O 1
ATOM 658 N N . ASP A 1 88 ? 2.777 1.848 2.512 1.00 91.81 88 ASP A N 1
ATOM 659 C CA . ASP A 1 88 ? 4.110 1.241 2.562 1.00 91.81 88 ASP A CA 1
ATOM 660 C C . ASP A 1 88 ? 4.212 0.003 1.668 1.00 91.81 88 ASP A C 1
ATOM 662 O O . ASP A 1 88 ? 5.171 -0.136 0.903 1.00 91.81 88 ASP A O 1
ATOM 666 N N . TRP A 1 89 ? 3.198 -0.866 1.689 1.00 91.88 89 TRP A N 1
ATOM 667 C CA . TRP A 1 89 ? 3.139 -2.014 0.782 1.00 91.88 89 TRP A CA 1
ATOM 668 C C . TRP A 1 89 ? 3.100 -1.594 -0.683 1.00 91.88 89 TRP A C 1
ATOM 670 O O . TRP A 1 89 ? 3.769 -2.208 -1.510 1.00 91.88 89 TRP A O 1
ATOM 680 N N . LEU A 1 90 ? 2.348 -0.546 -1.019 1.00 89.00 90 LEU A N 1
ATOM 681 C CA . LEU A 1 90 ? 2.249 -0.054 -2.390 1.00 89.00 90 LEU A CA 1
ATOM 682 C C . LEU A 1 90 ? 3.567 0.558 -2.863 1.00 89.00 90 LEU A C 1
ATOM 684 O O . LEU A 1 90 ? 4.002 0.245 -3.970 1.00 89.00 90 LEU A O 1
ATOM 688 N N . ARG A 1 91 ? 4.234 1.363 -2.027 1.00 90.81 91 ARG A N 1
ATOM 689 C CA . ARG A 1 91 ? 5.573 1.912 -2.309 1.00 90.81 91 ARG A CA 1
ATOM 690 C C . ARG A 1 91 ? 6.586 0.799 -2.559 1.00 90.81 91 ARG A C 1
ATOM 692 O O . ARG A 1 91 ? 7.266 0.819 -3.584 1.00 90.81 91 ARG A O 1
ATOM 699 N N . GLN A 1 92 ? 6.626 -0.205 -1.681 1.00 91.19 92 GLN A N 1
ATOM 700 C CA . GLN A 1 92 ? 7.510 -1.356 -1.850 1.00 91.19 92 GLN A CA 1
ATOM 701 C C . GLN A 1 92 ? 7.175 -2.140 -3.126 1.00 91.19 92 GLN A C 1
ATOM 703 O O . GLN A 1 92 ? 8.079 -2.475 -3.882 1.00 91.19 92 GLN A O 1
ATOM 708 N N . LEU A 1 93 ? 5.890 -2.369 -3.419 1.00 89.62 93 LEU A N 1
ATOM 709 C CA . LEU A 1 93 ? 5.447 -3.032 -4.648 1.00 89.62 93 LEU A CA 1
ATOM 710 C C . LEU A 1 93 ? 5.943 -2.299 -5.902 1.00 89.62 93 LEU A C 1
ATOM 712 O O . LEU A 1 93 ? 6.339 -2.950 -6.865 1.00 89.62 93 LEU A O 1
ATOM 716 N N . GLY A 1 94 ? 5.925 -0.962 -5.899 1.00 88.81 94 GLY A N 1
ATOM 717 C CA . GLY A 1 94 ? 6.474 -0.149 -6.984 1.00 88.81 94 GLY A CA 1
ATOM 718 C C . GLY A 1 94 ? 7.967 -0.393 -7.185 1.00 88.81 94 GLY A C 1
ATOM 719 O O . GLY A 1 94 ? 8.383 -0.748 -8.286 1.00 88.81 94 GLY A O 1
ATOM 720 N N . LEU A 1 95 ? 8.748 -0.289 -6.109 1.00 89.50 95 LEU A N 1
ATOM 721 C CA . LEU A 1 95 ? 10.194 -0.517 -6.148 1.00 89.50 95 LEU A CA 1
ATOM 722 C C . LEU A 1 95 ? 10.543 -1.946 -6.584 1.00 89.50 95 LEU A C 1
ATOM 724 O O . LEU A 1 95 ? 11.369 -2.125 -7.478 1.00 89.50 95 LEU A O 1
ATOM 728 N N . ASP A 1 96 ? 9.870 -2.952 -6.020 1.00 89.62 96 ASP A N 1
ATOM 729 C CA . ASP A 1 96 ? 10.056 -4.363 -6.373 1.00 89.62 96 ASP A CA 1
ATOM 730 C C . ASP A 1 96 ? 9.698 -4.621 -7.848 1.00 89.62 96 ASP A C 1
ATOM 732 O O . ASP A 1 96 ? 10.310 -5.463 -8.505 1.00 89.62 96 ASP A O 1
ATOM 736 N N . ALA A 1 97 ? 8.730 -3.881 -8.400 1.00 88.38 97 ALA A N 1
ATOM 737 C CA . ALA A 1 97 ? 8.351 -3.934 -9.811 1.00 88.38 97 ALA A CA 1
ATOM 738 C C . ALA A 1 97 ? 9.297 -3.164 -10.751 1.00 88.38 97 ALA A C 1
ATOM 740 O O . ALA A 1 97 ? 9.071 -3.184 -11.963 1.00 88.38 97 ALA A O 1
ATOM 741 N N . GLY A 1 98 ? 10.325 -2.499 -10.216 1.00 90.12 98 GLY A N 1
ATOM 742 C CA . GLY A 1 98 ? 11.240 -1.662 -10.986 1.00 90.12 98 GLY A CA 1
ATOM 743 C C . GLY A 1 98 ? 10.628 -0.325 -11.401 1.00 90.12 98 GLY A C 1
ATOM 744 O O . GLY A 1 98 ? 10.938 0.179 -12.478 1.00 90.12 98 GLY A O 1
ATOM 745 N N . LEU A 1 99 ? 9.740 0.238 -10.579 1.00 90.06 99 LEU A N 1
ATOM 746 C CA . LEU A 1 99 ? 9.045 1.499 -10.833 1.00 90.06 99 LEU A CA 1
ATOM 747 C C . LEU A 1 99 ? 9.386 2.547 -9.768 1.00 90.06 99 LEU A C 1
ATOM 749 O O . LEU A 1 99 ? 9.442 2.246 -8.577 1.00 90.06 99 LEU A O 1
ATOM 753 N N . THR A 1 100 ? 9.535 3.798 -10.195 1.00 90.94 100 THR A N 1
ATOM 754 C CA . THR A 1 100 ? 9.604 4.978 -9.319 1.00 90.94 100 THR A CA 1
ATOM 755 C C . THR A 1 100 ? 8.352 5.851 -9.468 1.00 90.94 100 THR A C 1
ATOM 757 O O . THR A 1 100 ? 7.575 5.688 -10.410 1.00 90.94 100 THR A O 1
ATOM 760 N N . GLY A 1 101 ? 8.132 6.773 -8.526 1.00 89.06 101 GLY A N 1
ATOM 761 C CA . GLY A 1 101 ? 6.970 7.673 -8.502 1.00 89.06 101 GLY A CA 1
ATOM 762 C C . GLY A 1 101 ? 5.733 7.093 -7.810 1.00 89.06 101 GLY A C 1
ATOM 763 O O . GLY A 1 101 ? 4.659 7.704 -7.831 1.00 89.06 101 GLY A O 1
ATOM 764 N N . MET A 1 102 ? 5.870 5.929 -7.172 1.00 88.94 102 MET A N 1
ATOM 765 C CA . MET A 1 102 ? 4.784 5.249 -6.467 1.00 88.94 102 MET A CA 1
ATOM 766 C C . MET A 1 102 ? 4.280 6.063 -5.269 1.00 88.94 102 MET A C 1
ATOM 768 O O . MET A 1 102 ? 3.077 6.113 -5.021 1.00 88.94 102 MET A O 1
ATOM 772 N N . GLU A 1 103 ? 5.167 6.786 -4.589 1.00 88.88 103 GLU A N 1
ATOM 773 C CA . GLU A 1 103 ? 4.851 7.719 -3.507 1.00 88.88 103 GLU A CA 1
ATOM 774 C C . GLU A 1 103 ? 3.871 8.798 -3.983 1.00 88.88 103 GLU A C 1
ATOM 776 O O . GLU A 1 103 ? 2.794 8.968 -3.411 1.00 88.88 103 GLU A O 1
ATOM 781 N N . ASN A 1 104 ? 4.190 9.447 -5.107 1.00 88.38 104 ASN A N 1
ATOM 782 C CA . ASN A 1 104 ? 3.345 10.478 -5.710 1.00 88.38 104 ASN A CA 1
ATOM 783 C C . ASN A 1 104 ? 1.998 9.910 -6.178 1.00 88.38 104 ASN A C 1
ATOM 785 O O . ASN A 1 104 ? 0.978 10.602 -6.168 1.00 88.38 104 ASN A O 1
ATOM 789 N N . MET A 1 105 ? 1.964 8.659 -6.646 1.00 86.19 105 MET A N 1
ATOM 790 C CA . MET A 1 105 ? 0.711 8.015 -7.042 1.00 86.19 105 MET A CA 1
ATOM 791 C C . MET A 1 105 ? -0.186 7.719 -5.831 1.00 86.19 105 MET A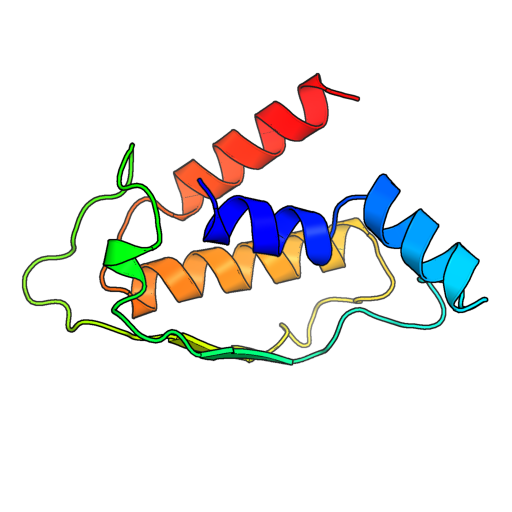 C 1
ATOM 793 O O . MET A 1 105 ? -1.385 8.006 -5.883 1.00 86.19 105 MET A O 1
ATOM 797 N N . VAL A 1 106 ? 0.388 7.217 -4.735 1.00 86.38 106 VAL A N 1
ATOM 798 C CA . VAL A 1 106 ? -0.311 6.976 -3.462 1.00 86.38 106 VAL A CA 1
ATOM 799 C C . VAL A 1 106 ? -0.863 8.279 -2.876 1.00 86.38 106 VAL A C 1
ATOM 801 O O . VAL A 1 106 ? -2.043 8.342 -2.524 1.00 86.38 106 VAL A O 1
ATOM 804 N N . GLU A 1 107 ? -0.073 9.354 -2.856 1.00 86.75 107 GLU A N 1
ATOM 805 C CA . GLU A 1 107 ? -0.518 10.668 -2.373 1.00 86.75 107 GLU A CA 1
ATOM 806 C C . GLU A 1 107 ? -1.680 11.237 -3.198 1.00 86.75 107 GLU A C 1
ATOM 808 O O . GLU A 1 107 ? -2.693 11.675 -2.640 1.00 86.75 107 GLU A O 1
ATOM 813 N N . ARG A 1 108 ? -1.586 11.175 -4.536 1.00 83.88 108 ARG A N 1
ATOM 814 C CA . ARG A 1 108 ? -2.676 11.595 -5.434 1.00 83.88 108 ARG A CA 1
ATOM 815 C C . ARG A 1 108 ? -3.958 10.810 -5.169 1.00 83.88 108 ARG A C 1
ATOM 817 O O . ARG A 1 108 ? -5.049 11.387 -5.193 1.00 83.88 108 ARG A O 1
ATOM 824 N N . TYR A 1 109 ? -3.843 9.510 -4.903 1.00 77.62 109 TYR A N 1
ATOM 825 C CA . TYR A 1 109 ? -4.998 8.687 -4.562 1.00 77.62 109 TYR A CA 1
ATOM 826 C C . TYR A 1 109 ? -5.620 9.105 -3.226 1.00 77.62 109 TYR A C 1
ATOM 828 O O . TYR A 1 109 ? -6.836 9.300 -3.168 1.00 77.62 109 TYR A O 1
ATOM 836 N N . ARG A 1 110 ? -4.810 9.327 -2.180 1.00 78.38 110 ARG A N 1
ATOM 837 C CA . ARG A 1 110 ? -5.301 9.820 -0.881 1.00 78.38 110 ARG A CA 1
ATOM 838 C C . ARG A 1 110 ? -6.057 11.142 -1.020 1.00 78.38 110 ARG A C 1
ATOM 840 O O . ARG A 1 110 ? -7.174 11.258 -0.518 1.00 78.38 110 ARG A O 1
ATOM 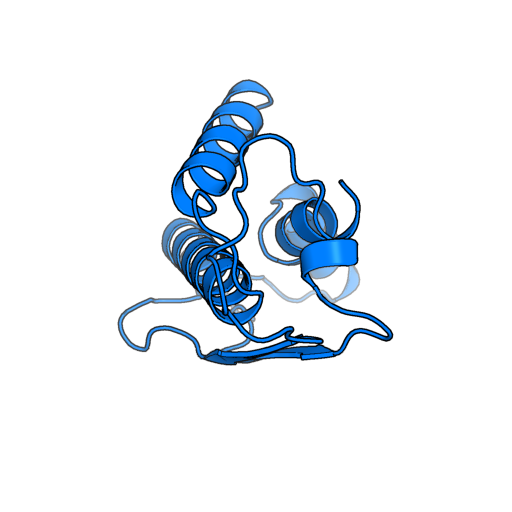847 N N . ALA A 1 111 ? -5.498 12.106 -1.751 1.00 81.94 111 ALA A N 1
ATOM 848 C CA . ALA A 1 111 ? -6.142 13.400 -1.987 1.00 81.94 111 ALA A CA 1
ATOM 849 C C . ALA A 1 111 ? -7.494 13.254 -2.717 1.00 81.94 111 ALA A C 1
ATOM 851 O O . ALA A 1 111 ? -8.471 13.944 -2.406 1.00 81.94 111 ALA A O 1
ATOM 852 N N . ARG A 1 112 ? -7.586 12.315 -3.667 1.00 76.50 112 ARG A N 1
ATOM 853 C CA . ARG A 1 112 ? -8.830 12.012 -4.389 1.00 76.50 112 ARG A CA 1
ATOM 854 C C . ARG A 1 112 ? -9.872 11.298 -3.523 1.00 76.50 112 ARG A C 1
ATOM 856 O O . ARG A 1 112 ? -11.065 11.528 -3.699 1.00 76.50 112 ARG A O 1
ATOM 863 N N . ALA A 1 113 ? -9.450 10.417 -2.621 1.00 67.62 113 ALA A N 1
ATOM 864 C CA . ALA A 1 113 ? -10.352 9.730 -1.699 1.00 67.62 113 ALA A CA 1
ATOM 865 C C . ALA A 1 113 ? -10.965 10.712 -0.685 1.00 67.62 113 ALA A C 1
ATOM 867 O O . ALA A 1 113 ? -12.176 10.711 -0.479 1.00 67.62 113 ALA A O 1
ATOM 868 N N . GLN A 1 114 ? -10.154 11.624 -0.141 1.00 66.44 114 GLN A N 1
ATOM 869 C CA . GLN A 1 114 ? -10.604 12.659 0.800 1.00 66.44 114 GLN A CA 1
ATOM 870 C C . GLN A 1 114 ? -11.586 13.658 0.176 1.00 66.44 114 GLN A C 1
ATOM 872 O O . GLN A 1 114 ? -12.486 14.132 0.851 1.00 66.44 114 GLN A O 1
ATOM 877 N N . SER A 1 115 ? -11.453 13.955 -1.118 1.00 61.00 115 SER A N 1
ATOM 878 C CA . SER A 1 115 ? -12.371 14.853 -1.841 1.00 61.00 115 SER A CA 1
ATOM 879 C C . SER A 1 115 ? -13.695 14.199 -2.257 1.00 61.00 115 SER A C 1
ATOM 881 O O . SER A 1 115 ? -14.582 14.880 -2.769 1.00 61.00 115 SER A O 1
ATOM 883 N N . ARG A 1 116 ? -13.835 12.882 -2.064 1.00 54.09 116 ARG A N 1
ATOM 884 C CA . ARG A 1 116 ? -15.068 12.116 -2.307 1.00 54.09 116 ARG A CA 1
ATOM 885 C C . ARG A 1 116 ? -15.873 11.839 -1.034 1.00 54.09 116 ARG A C 1
ATOM 887 O O . ARG A 1 116 ? -16.933 11.225 -1.142 1.00 54.09 116 ARG A O 1
ATOM 894 N N . THR A 1 117 ? -15.355 12.250 0.122 1.00 46.03 117 THR A N 1
ATOM 895 C CA . THR A 1 117 ? -16.015 12.152 1.433 1.00 46.03 117 THR A CA 1
ATOM 896 C C . THR A 1 117 ? -16.635 13.499 1.783 1.00 46.03 117 THR A C 1
ATOM 898 O O . THR A 1 117 ? -17.745 13.496 2.355 1.00 46.03 117 THR A O 1
#

Secondary structure (DSSP, 8-state):
-HHHHHHHHHHT-HHHHHHHHHHHT--TTTSPPPSEEEEE-SS-GGGTS--TT-EEPTTPPPPSEEEEEPPTTS-TTSHHHHHHHHHHHHHHHHHHTTEE-HHHHHHHHHHHHHTT-